Protein AF-J9FQS6-F1 (afdb_monomer_lite)

Secondary structure (DSSP, 8-state):
-----HHHHHHHHGGGG-SSEEEEEEESGGGSTT----S--EEEEEES-THHHHTTHHHHHHTT-EE-TTTTSTT---EE-STT---

pLDDT: mean 76.96, std 19.02, range [24.17, 95.81]

Structure (mmCIF, N/CA/C/O backbone):
data_AF-J9FQS6-F1
#
_entry.id   AF-J9FQS6-F1
#
loop_
_atom_site.group_PDB
_atom_site.id
_atom_site.type_symbol
_atom_site.label_atom_id
_atom_site.label_alt_id
_atom_site.label_comp_id
_atom_site.label_asym_id
_atom_site.label_entity_id
_atom_site.label_seq_id
_atom_site.pdbx_PDB_ins_code
_atom_site.Cartn_x
_atom_site.Cartn_y
_atom_site.Cartn_z
_atom_site.occupancy
_atom_site.B_iso_or_equiv
_atom_site.auth_seq_id
_atom_site.auth_comp_id
_atom_site.auth_asym_id
_atom_site.auth_atom_id
_atom_site.pdbx_PDB_model_num
ATOM 1 N N . MET A 1 1 ? 13.321 -15.204 -9.657 1.00 25.89 1 MET A N 1
ATOM 2 C CA . MET A 1 1 ? 13.198 -15.021 -8.196 1.00 25.89 1 MET A CA 1
ATOM 3 C C . MET A 1 1 ? 11.797 -14.538 -7.902 1.00 25.89 1 MET A C 1
ATOM 5 O O . MET A 1 1 ? 11.408 -13.484 -8.384 1.00 25.89 1 MET A O 1
ATOM 9 N N . VAL A 1 2 ? 11.012 -15.357 -7.210 1.00 24.17 2 VAL A N 1
ATOM 10 C CA . VAL A 1 2 ? 9.627 -15.048 -6.859 1.00 24.17 2 VAL A CA 1
ATOM 11 C C . VAL A 1 2 ? 9.681 -13.993 -5.757 1.00 24.17 2 VAL A C 1
ATOM 13 O O . VAL A 1 2 ? 9.959 -14.333 -4.606 1.00 24.17 2 VAL A O 1
ATOM 16 N N . SER A 1 3 ? 9.495 -12.716 -6.105 1.00 27.00 3 SER A N 1
ATOM 17 C CA . SER A 1 3 ? 9.254 -11.662 -5.116 1.00 27.00 3 SER A CA 1
ATOM 18 C C . SER A 1 3 ? 7.963 -12.015 -4.392 1.00 27.00 3 SER A C 1
ATOM 20 O O . SER A 1 3 ? 6.869 -11.687 -4.843 1.00 27.00 3 SER A O 1
ATOM 22 N N . HIS A 1 4 ? 8.099 -12.762 -3.297 1.00 29.67 4 HIS A N 1
ATOM 23 C CA . HIS A 1 4 ? 7.028 -13.031 -2.357 1.00 29.67 4 HIS A CA 1
ATOM 24 C C . HIS A 1 4 ? 6.495 -11.672 -1.925 1.00 29.67 4 HIS A C 1
ATOM 26 O O . HIS A 1 4 ? 7.195 -10.878 -1.293 1.00 29.67 4 HIS A O 1
ATOM 32 N N . CYS A 1 5 ? 5.294 -11.354 -2.390 1.00 34.31 5 CYS A N 1
ATOM 33 C CA . CYS A 1 5 ? 4.710 -10.049 -2.199 1.00 34.31 5 CYS A CA 1
ATOM 34 C C . CYS A 1 5 ? 4.377 -9.869 -0.715 1.00 34.31 5 CYS A C 1
ATOM 36 O O . CYS A 1 5 ? 3.347 -10.341 -0.236 1.00 34.31 5 CYS A O 1
ATOM 38 N N . LYS A 1 6 ? 5.261 -9.186 0.018 1.00 36.47 6 LYS A N 1
ATOM 39 C CA . LYS A 1 6 ? 5.068 -8.908 1.445 1.00 36.47 6 LYS A CA 1
ATOM 40 C C . LYS A 1 6 ? 3.809 -8.065 1.702 1.00 36.47 6 LYS A C 1
ATOM 42 O O . LYS A 1 6 ? 3.199 -8.265 2.738 1.00 36.47 6 LYS A O 1
ATOM 47 N N . ILE A 1 7 ? 3.338 -7.254 0.737 1.00 48.97 7 ILE A N 1
ATOM 48 C CA . ILE A 1 7 ? 2.024 -6.570 0.805 1.00 48.97 7 ILE A CA 1
ATOM 49 C C . ILE A 1 7 ? 0.885 -7.582 0.917 1.00 48.97 7 ILE A C 1
ATOM 51 O O . ILE A 1 7 ? -0.034 -7.364 1.693 1.00 48.97 7 ILE A O 1
ATOM 55 N N . ILE A 1 8 ? 0.931 -8.689 0.165 1.00 46.97 8 ILE A N 1
ATOM 56 C CA . ILE A 1 8 ? -0.103 -9.726 0.236 1.00 46.97 8 ILE A CA 1
ATOM 57 C C . ILE A 1 8 ? -0.048 -10.426 1.595 1.00 46.97 8 ILE A C 1
ATOM 59 O O . ILE A 1 8 ? -1.099 -10.749 2.129 1.00 46.97 8 ILE A O 1
ATOM 63 N N . GLU A 1 9 ? 1.128 -10.635 2.191 1.00 47.84 9 GLU A N 1
ATOM 64 C CA . GLU A 1 9 ? 1.219 -11.169 3.557 1.00 47.84 9 GLU A CA 1
ATOM 65 C C . GLU A 1 9 ? 0.716 -10.185 4.618 1.00 47.84 9 GLU A C 1
ATOM 67 O O . GLU A 1 9 ? -0.020 -10.612 5.501 1.00 47.84 9 GLU A O 1
ATOM 72 N N . SER A 1 10 ? 1.017 -8.886 4.520 1.00 51.28 10 SER A N 1
ATOM 73 C CA . SER A 1 10 ? 0.446 -7.856 5.403 1.00 51.28 10 SER A CA 1
ATOM 74 C C . SER A 1 10 ? -1.069 -7.734 5.224 1.00 51.28 10 SER A C 1
ATOM 76 O O . SER A 1 10 ? -1.817 -7.732 6.195 1.00 51.28 10 SER A O 1
ATOM 78 N N . ALA A 1 11 ? -1.551 -7.738 3.979 1.00 52.38 11 ALA A N 1
ATOM 79 C CA . ALA A 1 11 ? -2.976 -7.729 3.662 1.00 52.38 11 ALA A CA 1
ATOM 80 C C . ALA A 1 11 ? -3.681 -9.026 4.086 1.00 52.38 11 ALA A C 1
ATOM 82 O O . ALA A 1 11 ? -4.846 -9.009 4.471 1.00 52.38 11 ALA A O 1
ATOM 83 N N . ARG A 1 12 ? -2.967 -10.157 4.087 1.00 55.88 12 ARG A N 1
ATOM 84 C CA . ARG A 1 12 ? -3.422 -11.416 4.687 1.00 55.88 12 ARG A CA 1
ATOM 85 C C . ARG A 1 12 ? -3.291 -11.423 6.212 1.00 55.88 12 ARG A C 1
ATOM 87 O O . ARG A 1 12 ? -4.015 -12.184 6.830 1.00 55.88 12 ARG A O 1
ATOM 94 N N . ARG A 1 13 ? -2.449 -10.601 6.844 1.00 57.09 13 ARG A N 1
ATOM 95 C CA . ARG A 1 13 ? -2.438 -10.405 8.308 1.00 57.09 13 ARG A CA 1
ATOM 96 C C . ARG A 1 13 ? -3.575 -9.502 8.775 1.00 57.09 13 ARG A C 1
ATOM 98 O O . ARG A 1 13 ? -4.187 -9.833 9.784 1.00 57.09 13 ARG A O 1
ATOM 105 N N . MET A 1 14 ? -4.009 -8.535 7.957 1.00 54.94 14 MET A N 1
ATOM 106 C CA . MET A 1 14 ? -5.326 -7.889 8.127 1.00 54.94 14 MET A CA 1
ATOM 107 C C . MET A 1 14 ? -6.487 -8.912 8.113 1.00 54.94 14 MET A C 1
ATOM 109 O O . MET A 1 14 ? -7.585 -8.626 8.582 1.00 54.94 14 MET A O 1
ATOM 113 N N . ARG A 1 15 ? -6.266 -10.140 7.616 1.00 49.62 15 ARG A N 1
ATOM 114 C CA . ARG A 1 15 ? -7.239 -11.245 7.673 1.00 49.62 15 ARG A CA 1
ATOM 115 C C . ARG A 1 15 ? -7.308 -11.935 9.041 1.00 49.62 15 ARG A C 1
ATOM 117 O O . ARG A 1 15 ? -8.308 -12.598 9.287 1.00 49.62 15 ARG A O 1
ATOM 124 N N . ASN A 1 16 ? -6.335 -11.762 9.942 1.00 46.16 16 ASN A N 1
ATOM 125 C CA . ASN A 1 16 ? -6.405 -12.319 11.305 1.00 46.16 16 ASN A CA 1
ATOM 126 C C . ASN A 1 16 ? -7.348 -11.542 12.248 1.00 46.16 16 ASN A C 1
ATOM 128 O O . ASN A 1 16 ? -7.513 -11.947 13.394 1.00 46.16 16 ASN A O 1
ATOM 132 N N . GLY A 1 17 ? -8.016 -10.493 11.750 1.00 47.91 17 GLY A N 1
ATOM 133 C CA . GLY A 1 17 ? -9.226 -9.905 12.342 1.00 47.91 17 GLY A CA 1
ATOM 134 C C . GLY A 1 17 ? -10.513 -10.164 11.544 1.00 47.91 17 GLY A C 1
ATOM 135 O O . GLY A 1 17 ? -11.566 -9.711 11.965 1.00 47.91 17 GLY A O 1
ATOM 136 N N . GLY A 1 18 ? -10.433 -10.892 10.419 1.00 53.78 18 GLY A N 1
ATOM 137 C CA . GLY A 1 18 ? -11.566 -11.292 9.579 1.00 53.78 18 GLY A CA 1
ATOM 138 C C . GLY A 1 18 ? -12.266 -10.136 8.847 1.00 53.78 18 GLY A C 1
ATOM 139 O O . GLY A 1 18 ? -12.832 -9.244 9.451 1.00 53.78 18 GLY A O 1
ATOM 140 N N . GLU A 1 19 ? -12.310 -10.202 7.515 1.00 68.44 19 GLU A N 1
ATOM 141 C CA . GLU A 1 19 ? -13.240 -9.469 6.629 1.00 68.44 19 GLU A CA 1
ATOM 142 C C . GLU A 1 19 ? -12.898 -8.068 6.105 1.00 68.44 19 GLU A C 1
ATOM 144 O O . GLU A 1 19 ? -13.579 -7.641 5.169 1.00 68.44 19 GLU A O 1
ATOM 149 N N . ASN A 1 20 ? -11.891 -7.343 6.605 1.00 78.50 20 ASN A N 1
ATOM 150 C CA . ASN A 1 20 ? -11.715 -5.978 6.093 1.00 78.50 20 ASN A CA 1
ATOM 151 C C . ASN A 1 20 ? -11.225 -5.939 4.632 1.00 78.50 20 ASN A C 1
ATOM 153 O O . ASN A 1 20 ? -11.669 -5.086 3.879 1.00 78.50 20 ASN A O 1
ATOM 157 N N . CYS A 1 21 ? -10.358 -6.859 4.192 1.00 82.25 21 CYS A N 1
ATOM 158 C CA . CYS A 1 21 ? -9.873 -6.894 2.806 1.00 82.25 21 CYS A CA 1
ATOM 159 C C . CYS A 1 21 ? -10.828 -7.681 1.893 1.00 82.25 21 CYS A C 1
ATOM 161 O O . CYS A 1 21 ? -10.987 -8.892 2.048 1.00 82.25 21 CYS A O 1
ATOM 163 N N . LEU A 1 22 ? -11.441 -6.985 0.933 1.00 83.44 22 LEU A N 1
ATOM 164 C CA . LEU A 1 22 ? -12.425 -7.525 -0.009 1.00 83.44 22 LEU A CA 1
ATOM 165 C C . LEU A 1 22 ? -11.777 -8.111 -1.265 1.00 83.44 22 LEU A C 1
ATOM 167 O O . LEU A 1 22 ? -12.203 -9.146 -1.770 1.00 83.44 22 LEU A O 1
ATOM 171 N N . ALA A 1 23 ? -10.759 -7.429 -1.785 1.00 84.06 23 ALA A N 1
ATOM 172 C CA . ALA A 1 23 ? -10.068 -7.809 -3.009 1.00 84.06 23 ALA A CA 1
ATOM 173 C C . ALA A 1 23 ? -8.659 -7.216 -3.032 1.00 84.06 23 ALA A C 1
ATOM 175 O O . ALA A 1 23 ? -8.368 -6.248 -2.331 1.00 84.06 23 ALA A O 1
ATOM 176 N N . ILE A 1 24 ? -7.792 -7.774 -3.873 1.00 84.62 24 ILE A N 1
ATOM 177 C CA . ILE A 1 24 ? -6.472 -7.214 -4.166 1.00 84.62 24 ILE A CA 1
ATOM 178 C C . ILE A 1 24 ? -6.293 -7.233 -5.678 1.00 84.62 24 ILE A C 1
ATOM 180 O O . ILE A 1 24 ? -6.396 -8.291 -6.297 1.00 84.62 24 ILE A O 1
ATOM 184 N N . TYR A 1 25 ? -5.995 -6.072 -6.254 1.00 86.19 25 TYR A N 1
ATOM 185 C CA . TYR A 1 25 ? -5.727 -5.928 -7.681 1.00 86.19 25 TYR A CA 1
ATOM 186 C C . TYR A 1 25 ? -4.247 -5.649 -7.925 1.00 86.19 25 TYR A C 1
ATOM 188 O O . TYR A 1 25 ? -3.650 -4.812 -7.246 1.0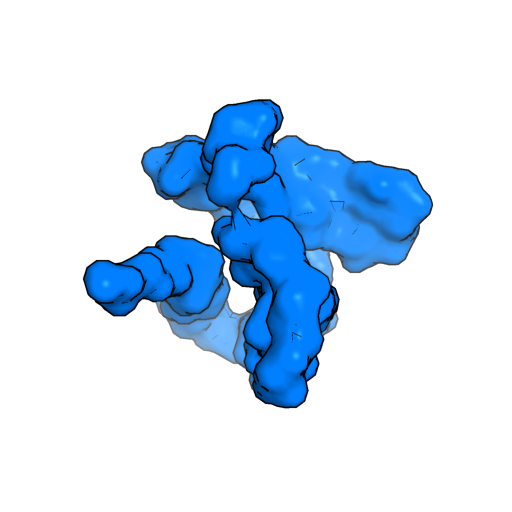0 86.19 25 TYR A O 1
ATOM 196 N N . HIS A 1 26 ? -3.669 -6.329 -8.916 1.00 90.94 26 HIS A N 1
ATOM 197 C CA . HIS A 1 26 ? -2.403 -5.914 -9.515 1.00 90.94 26 HIS A CA 1
ATOM 198 C C . HIS A 1 26 ? -2.704 -4.805 -10.516 1.00 90.94 26 HIS A C 1
ATOM 200 O O . HIS A 1 26 ? -3.458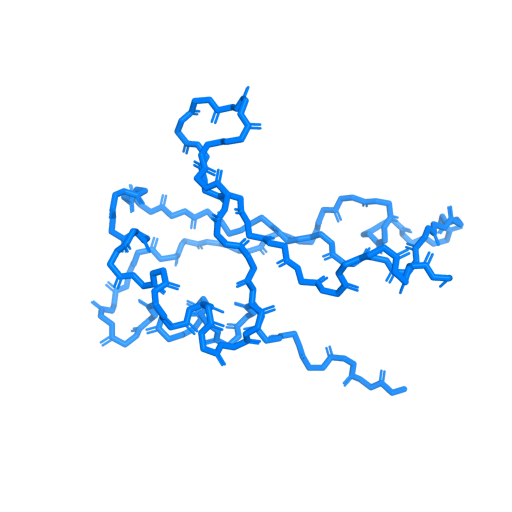 -5.015 -11.464 1.00 90.94 26 HIS A O 1
ATOM 206 N N . ILE A 1 27 ? -2.166 -3.618 -10.254 1.00 90.88 27 ILE A N 1
ATOM 207 C CA . ILE A 1 27 ? -2.357 -2.425 -11.078 1.00 90.88 27 ILE A CA 1
ATOM 208 C C . ILE A 1 27 ? -1.001 -1.914 -11.585 1.00 90.88 27 ILE A C 1
ATOM 210 O O . ILE A 1 27 ? 0.039 -2.525 -11.342 1.00 90.88 27 ILE A O 1
ATOM 214 N N . GLY A 1 28 ? -1.013 -0.795 -12.308 1.00 91.31 28 GLY A N 1
ATOM 215 C CA . GLY A 1 28 ? 0.199 -0.207 -12.874 1.00 91.31 28 GLY A CA 1
ATOM 216 C C . GLY A 1 28 ? 0.722 -0.971 -14.092 1.00 91.31 28 GLY A C 1
ATOM 217 O O . GLY A 1 28 ? 0.147 -1.962 -14.544 1.00 91.31 28 GLY A O 1
ATOM 218 N N . SER A 1 29 ? 1.828 -0.489 -14.657 1.00 93.06 29 SER A N 1
ATOM 219 C CA . SER A 1 29 ? 2.347 -1.005 -15.928 1.00 93.06 29 SER A CA 1
ATOM 220 C C . SER A 1 29 ? 2.782 -2.470 -15.849 1.00 93.06 29 SER A C 1
ATOM 222 O O . SER A 1 29 ? 2.665 -3.192 -16.835 1.00 93.06 29 SER A O 1
ATOM 224 N N . THR A 1 30 ? 3.227 -2.943 -14.679 1.00 93.31 30 THR A N 1
ATOM 225 C CA . THR A 1 30 ? 3.633 -4.346 -14.494 1.00 93.31 30 THR A CA 1
ATOM 226 C C . THR A 1 30 ? 2.462 -5.330 -14.499 1.00 93.31 30 THR A C 1
ATOM 228 O O . THR A 1 30 ? 2.693 -6.526 -14.666 1.00 93.31 30 THR A O 1
ATOM 231 N N . ALA A 1 31 ? 1.217 -4.859 -14.365 1.00 93.50 31 ALA A N 1
ATOM 232 C CA . ALA A 1 31 ? 0.018 -5.687 -14.517 1.00 93.50 31 ALA A CA 1
ATOM 233 C C . ALA A 1 31 ? -0.336 -5.962 -15.990 1.00 93.50 31 ALA A C 1
ATOM 235 O O . ALA A 1 31 ? -1.114 -6.869 -16.291 1.00 93.50 31 ALA A O 1
ATOM 236 N N . VAL A 1 32 ? 0.233 -5.194 -16.926 1.00 95.81 32 VAL A N 1
ATOM 237 C CA . VAL A 1 32 ? -0.046 -5.320 -18.358 1.00 95.81 32 VAL A CA 1
ATOM 238 C C . VAL A 1 32 ? 0.968 -6.263 -18.997 1.00 95.81 32 VAL A C 1
ATOM 240 O O . VAL A 1 32 ? 2.153 -5.956 -19.130 1.00 95.81 32 VAL A O 1
ATOM 243 N N . LYS A 1 33 ? 0.498 -7.434 -19.434 1.00 94.19 33 LYS A N 1
ATOM 244 C CA . LYS A 1 33 ? 1.348 -8.434 -20.087 1.00 94.19 33 LYS A CA 1
ATOM 245 C C . LYS A 1 33 ? 1.995 -7.857 -21.353 1.00 94.19 33 LYS A C 1
ATOM 247 O O . LYS A 1 33 ? 1.300 -7.404 -22.254 1.00 94.19 33 LYS A O 1
ATOM 252 N N . GLY A 1 34 ? 3.323 -7.944 -21.433 1.00 93.56 34 GLY A N 1
ATOM 253 C CA . GLY A 1 34 ? 4.100 -7.502 -22.597 1.00 93.56 34 GLY A CA 1
ATOM 254 C C . GLY A 1 34 ? 4.424 -6.006 -22.628 1.00 93.56 34 GLY A C 1
ATOM 255 O O . GLY A 1 34 ? 5.103 -5.567 -23.552 1.00 93.56 34 GLY A O 1
ATOM 256 N N . LEU A 1 35 ? 3.991 -5.228 -21.631 1.00 95.19 35 LEU A N 1
ATOM 257 C CA . LEU A 1 35 ? 4.362 -3.822 -21.515 1.00 95.19 35 LEU A CA 1
ATOM 258 C C . LEU A 1 35 ? 5.740 -3.687 -20.858 1.00 95.19 35 LEU A C 1
ATOM 260 O O . LEU A 1 35 ? 5.991 -4.249 -19.792 1.00 95.19 35 LEU A O 1
ATOM 264 N N . TRP A 1 36 ? 6.631 -2.915 -21.479 1.00 93.44 36 TRP A N 1
ATOM 265 C CA . TRP A 1 36 ? 7.908 -2.566 -20.863 1.00 93.44 36 TRP A CA 1
ATOM 266 C C . TRP A 1 36 ? 7.666 -1.547 -19.746 1.00 93.44 36 TRP A C 1
ATOM 268 O O . TRP A 1 36 ? 7.076 -0.489 -19.969 1.00 93.44 36 TRP A O 1
ATOM 278 N N . ALA A 1 37 ? 8.081 -1.884 -18.531 1.00 91.25 37 ALA A N 1
ATOM 279 C CA . ALA A 1 37 ? 7.771 -1.126 -17.331 1.00 91.25 37 ALA A CA 1
ATOM 280 C C . ALA A 1 37 ? 8.965 -1.131 -16.378 1.00 91.25 37 ALA A C 1
ATOM 282 O O . ALA A 1 37 ? 9.760 -2.071 -16.373 1.00 91.25 37 ALA A O 1
ATOM 283 N N . LYS A 1 38 ? 9.048 -0.111 -15.518 1.00 87.44 38 LYS A N 1
ATOM 284 C CA . LYS A 1 38 ? 9.936 -0.167 -14.351 1.00 87.44 38 LYS A CA 1
ATOM 285 C C . LYS A 1 38 ? 9.575 -1.405 -13.515 1.00 87.44 38 LYS A C 1
ATOM 287 O O . LYS A 1 38 ? 8.382 -1.706 -13.415 1.00 87.44 38 LYS A O 1
ATOM 292 N N . PRO A 1 39 ? 10.541 -2.098 -12.887 1.00 87.38 39 PRO A N 1
ATOM 293 C CA . PRO A 1 39 ? 10.285 -3.316 -12.115 1.00 87.38 39 PRO A CA 1
ATOM 294 C C . PRO A 1 39 ? 9.668 -3.009 -10.736 1.00 87.38 39 PRO A C 1
ATOM 296 O O . PRO A 1 39 ? 10.181 -3.400 -9.690 1.00 87.38 39 PRO A O 1
ATOM 299 N N . ILE A 1 40 ? 8.548 -2.288 -10.739 1.00 87.50 40 ILE A N 1
ATOM 300 C CA . ILE A 1 40 ? 7.792 -1.847 -9.569 1.00 87.50 40 ILE A CA 1
ATOM 301 C C . ILE A 1 40 ? 6.431 -2.540 -9.615 1.00 87.50 40 ILE A C 1
ATOM 303 O O . ILE A 1 40 ? 5.721 -2.483 -10.620 1.00 87.50 40 ILE A O 1
ATOM 307 N N . ILE A 1 41 ? 6.076 -3.230 -8.534 1.00 88.69 41 ILE A N 1
ATOM 308 C CA . ILE A 1 41 ? 4.784 -3.905 -8.413 1.00 88.69 41 ILE A C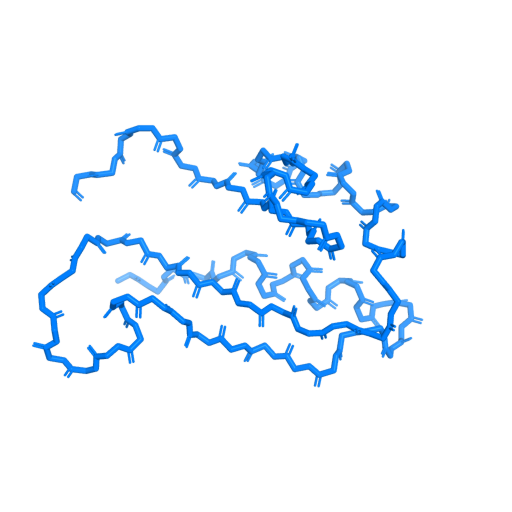A 1
ATOM 309 C C . ILE A 1 41 ? 3.831 -3.001 -7.640 1.00 88.69 41 ILE A C 1
ATOM 311 O O . ILE A 1 41 ? 4.026 -2.784 -6.444 1.00 88.69 41 ILE A O 1
ATOM 315 N N . ASP A 1 42 ? 2.789 -2.525 -8.316 1.00 88.56 42 ASP A N 1
ATOM 316 C CA . ASP A 1 42 ? 1.725 -1.734 -7.709 1.00 88.56 42 ASP A CA 1
ATOM 317 C C . ASP A 1 42 ? 0.538 -2.637 -7.355 1.00 88.56 42 ASP A C 1
ATOM 319 O O . ASP A 1 42 ? -0.008 -3.355 -8.197 1.00 88.56 42 ASP A O 1
ATOM 323 N N . LEU A 1 43 ? 0.118 -2.604 -6.093 1.00 88.56 43 LEU A N 1
ATOM 324 C CA . LEU A 1 43 ? -1.048 -3.343 -5.619 1.00 88.56 43 LEU A CA 1
ATOM 325 C C . LEU A 1 43 ? -2.088 -2.395 -5.046 1.00 88.56 43 LEU A C 1
ATOM 327 O O . LEU A 1 43 ? -1.754 -1.448 -4.338 1.00 88.56 43 LEU A O 1
ATOM 331 N N . MET A 1 44 ? -3.354 -2.714 -5.298 1.00 89.25 44 MET A N 1
ATOM 332 C CA . MET A 1 44 ? -4.504 -1.992 -4.767 1.00 89.25 44 MET A CA 1
ATOM 333 C C . MET A 1 44 ? -5.414 -2.951 -3.994 1.00 89.25 44 MET A C 1
ATOM 335 O O . MET A 1 44 ? -6.290 -3.592 -4.585 1.00 89.25 44 MET A O 1
ATOM 339 N N . PRO A 1 45 ? -5.201 -3.092 -2.675 1.00 87.12 45 PRO A N 1
ATOM 340 C CA . PRO A 1 45 ? -6.166 -3.727 -1.793 1.00 87.12 45 PRO A CA 1
ATOM 341 C C . PRO A 1 45 ? -7.429 -2.868 -1.684 1.00 87.12 45 PRO A C 1
ATOM 343 O O . PRO A 1 45 ? -7.351 -1.668 -1.431 1.00 87.12 45 PRO A O 1
ATOM 346 N N . VAL A 1 46 ? -8.592 -3.491 -1.845 1.00 86.00 46 VAL A N 1
ATOM 347 C CA . VAL A 1 46 ? -9.893 -2.885 -1.546 1.00 86.00 46 VAL A CA 1
ATOM 348 C C . VAL A 1 46 ? -10.327 -3.358 -0.171 1.00 86.00 46 VAL A C 1
ATOM 350 O O . VAL A 1 46 ? -10.287 -4.559 0.113 1.00 86.00 46 VAL A O 1
ATOM 353 N N . VAL A 1 47 ? -10.736 -2.416 0.676 1.00 84.62 47 VAL A N 1
ATOM 354 C CA . VAL A 1 47 ? -11.125 -2.680 2.062 1.00 84.62 47 VAL A CA 1
ATOM 355 C C . VAL A 1 47 ? -12.540 -2.187 2.368 1.00 84.62 47 VAL A C 1
ATOM 357 O O . VAL A 1 47 ? -13.025 -1.282 1.693 1.00 84.62 47 VAL A O 1
ATOM 360 N N . LYS A 1 48 ? -13.200 -2.779 3.371 1.00 85.19 48 LYS A N 1
ATOM 361 C CA . LYS A 1 48 ? -14.518 -2.344 3.863 1.00 85.19 48 LYS A CA 1
ATOM 362 C C . LYS A 1 48 ? -14.424 -1.007 4.605 1.00 85.19 48 LYS A C 1
ATOM 364 O O . LYS A 1 48 ? -15.243 -0.128 4.376 1.00 85.19 48 LYS A O 1
ATOM 369 N N . GLU A 1 49 ? -13.422 -0.863 5.470 1.00 85.06 49 GLU A N 1
ATOM 370 C CA . GLU A 1 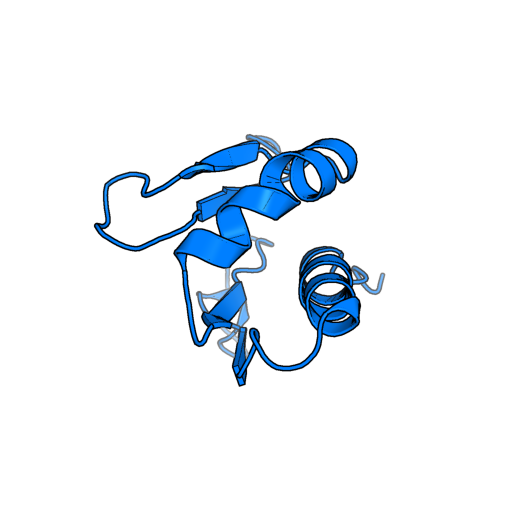49 ? -13.200 0.304 6.325 1.00 85.06 49 GLU A CA 1
ATOM 371 C C . GLU A 1 49 ? -11.730 0.731 6.262 1.00 85.06 49 GLU A C 1
ATOM 373 O O . GLU A 1 49 ? -10.837 0.026 6.746 1.00 85.06 49 GLU A O 1
ATOM 378 N N . ILE A 1 50 ? -11.473 1.904 5.680 1.00 84.56 50 ILE A N 1
ATOM 379 C CA . ILE A 1 50 ? -10.110 2.405 5.474 1.00 84.56 50 ILE A CA 1
ATOM 380 C C . ILE A 1 50 ? -9.421 2.765 6.792 1.00 84.56 50 ILE A C 1
ATOM 382 O O . ILE A 1 50 ? -8.227 2.524 6.927 1.00 84.56 50 ILE A O 1
ATOM 386 N N . LYS A 1 51 ? -10.160 3.262 7.794 1.00 85.31 51 LYS A N 1
ATOM 387 C CA . LYS A 1 51 ? -9.574 3.659 9.088 1.00 85.31 51 LYS A CA 1
ATOM 388 C C . LYS A 1 51 ? -8.989 2.480 9.856 1.00 85.31 51 LYS A C 1
ATOM 390 O O . LYS A 1 51 ? -8.063 2.644 10.637 1.00 85.31 51 LYS A O 1
ATOM 395 N N . SER A 1 52 ? -9.507 1.277 9.621 1.00 82.56 52 SER A N 1
ATOM 396 C CA . SER A 1 52 ? -8.955 0.059 10.219 1.00 82.56 52 SER A CA 1
ATOM 397 C C . SER A 1 52 ? -7.644 -0.396 9.569 1.00 82.56 52 SER A C 1
ATOM 399 O O . SER A 1 52 ? -7.041 -1.353 10.029 1.00 82.56 52 SER A O 1
ATOM 401 N N . VAL A 1 53 ? -7.177 0.271 8.510 1.00 83.75 53 VAL A N 1
ATOM 402 C CA . VAL A 1 53 ? -5.824 0.054 7.982 1.00 83.75 53 VAL A CA 1
ATOM 403 C C . VAL A 1 53 ? -4.790 0.782 8.849 1.00 83.75 53 VAL A C 1
ATOM 405 O O . VAL A 1 53 ? -3.679 0.285 9.013 1.00 83.75 53 VAL A O 1
ATOM 408 N N . ASP A 1 54 ? -5.176 1.900 9.469 1.00 85.31 54 ASP A N 1
ATOM 409 C CA . ASP A 1 54 ? -4.281 2.784 10.231 1.00 85.31 54 ASP A CA 1
ATOM 410 C C . ASP A 1 54 ? -3.677 2.070 11.453 1.00 85.31 54 ASP A C 1
ATOM 412 O O . ASP A 1 54 ? -2.516 2.273 11.797 1.00 85.31 54 ASP A O 1
ATOM 416 N N . ILE A 1 55 ? -4.420 1.141 12.069 1.00 84.69 55 ILE A N 1
ATOM 417 C CA . ILE A 1 55 ? -3.933 0.354 13.219 1.00 84.69 55 ILE A CA 1
ATOM 418 C C . ILE A 1 55 ? -2.760 -0.573 12.865 1.00 84.69 55 ILE A C 1
ATOM 420 O O . ILE A 1 55 ? -2.050 -1.024 13.759 1.00 84.69 55 ILE A O 1
ATOM 424 N N . HIS A 1 56 ? -2.559 -0.864 11.578 1.00 82.75 56 HIS A N 1
ATOM 425 C CA . HIS A 1 56 ? -1.508 -1.754 11.096 1.00 82.75 56 HIS A CA 1
ATOM 426 C C . HIS A 1 56 ? -0.281 -0.996 10.569 1.00 82.75 56 HIS A C 1
ATOM 428 O O . HIS A 1 56 ? 0.658 -1.640 10.099 1.00 82.75 56 HIS A O 1
ATOM 434 N N . GLU A 1 57 ? -0.241 0.342 10.636 1.00 86.44 57 GLU A N 1
ATOM 435 C CA . GLU A 1 57 ? 0.884 1.136 10.111 1.00 86.44 57 GLU A CA 1
ATOM 436 C C . GLU A 1 57 ? 2.234 0.675 10.676 1.00 86.44 57 GLU A C 1
ATOM 438 O O . GLU A 1 57 ? 3.163 0.440 9.908 1.00 86.44 57 GLU A O 1
ATOM 443 N N . GLN A 1 58 ? 2.315 0.419 11.984 1.00 88.06 58 GLN A N 1
ATOM 444 C CA . GLN A 1 58 ? 3.537 -0.070 12.637 1.00 88.06 58 GLN A CA 1
ATOM 445 C C . GLN A 1 58 ? 3.989 -1.440 12.109 1.00 88.06 58 GLN A C 1
ATOM 447 O O . GLN A 1 58 ? 5.184 -1.710 11.992 1.00 88.06 58 GLN A O 1
ATOM 452 N N . GLU A 1 59 ? 3.048 -2.320 11.759 1.00 84.06 59 GLU A N 1
ATOM 453 C CA . GLU A 1 59 ? 3.374 -3.616 11.159 1.00 84.06 59 GLU A CA 1
ATOM 454 C C . GLU A 1 59 ? 3.936 -3.440 9.744 1.00 84.06 59 GLU A C 1
ATOM 456 O O . GLU A 1 59 ? 4.897 -4.113 9.360 1.00 84.06 59 GLU A O 1
ATOM 461 N N . PHE A 1 60 ? 3.359 -2.526 8.960 1.00 84.25 60 PHE A N 1
ATOM 462 C CA . PHE A 1 60 ? 3.869 -2.181 7.636 1.00 84.25 60 PHE A CA 1
ATOM 463 C C . PHE A 1 60 ? 5.266 -1.552 7.722 1.00 84.25 60 PHE A C 1
ATOM 465 O O . PHE A 1 60 ? 6.160 -1.956 6.972 1.00 84.25 60 PHE A O 1
ATOM 472 N N . GLU A 1 61 ? 5.496 -0.650 8.672 1.00 88.69 61 GLU A N 1
ATOM 473 C CA . GLU A 1 61 ? 6.810 -0.055 8.937 1.00 88.69 61 GLU A CA 1
ATOM 474 C C . GLU A 1 61 ? 7.847 -1.104 9.343 1.00 88.69 61 GLU A C 1
ATOM 476 O O . GLU A 1 61 ? 8.937 -1.147 8.769 1.00 88.69 61 GLU A O 1
ATOM 481 N N . ALA A 1 62 ? 7.495 -2.033 10.237 1.00 88.12 62 ALA A N 1
ATOM 482 C CA . ALA A 1 62 ? 8.365 -3.146 10.627 1.00 88.12 62 ALA A CA 1
ATOM 483 C C . ALA A 1 62 ? 8.726 -4.065 9.442 1.00 88.12 62 ALA A C 1
ATOM 485 O O . ALA A 1 62 ? 9.785 -4.696 9.417 1.00 88.12 62 ALA A O 1
ATOM 486 N N . LEU A 1 63 ? 7.871 -4.123 8.417 1.00 83.75 63 LEU A N 1
ATOM 487 C CA . LEU A 1 63 ? 8.138 -4.827 7.162 1.00 83.75 63 LEU A CA 1
ATOM 488 C C . LEU A 1 63 ? 8.951 -3.995 6.156 1.00 83.75 63 LEU A C 1
ATOM 490 O O . LEU A 1 63 ? 9.278 -4.503 5.073 1.00 83.75 63 LEU A O 1
ATOM 494 N N . GLY A 1 64 ? 9.315 -2.761 6.502 1.00 87.94 64 GLY A N 1
ATOM 495 C CA . GLY A 1 64 ? 10.110 -1.833 5.702 1.00 87.94 64 GLY A CA 1
ATOM 496 C C . GLY A 1 64 ? 9.299 -1.037 4.682 1.00 87.94 64 GLY A C 1
ATOM 497 O O . GLY A 1 64 ? 9.857 -0.649 3.654 1.00 87.94 64 GLY A O 1
ATOM 498 N N . TYR A 1 65 ? 7.993 -0.869 4.903 1.00 87.56 65 TYR A N 1
ATOM 499 C CA . TYR A 1 65 ? 7.192 0.103 4.164 1.00 87.56 65 TYR A CA 1
ATOM 500 C C . TYR A 1 65 ? 7.293 1.480 4.814 1.00 87.56 65 TYR A C 1
ATOM 502 O O . TYR A 1 65 ? 7.422 1.611 6.022 1.00 87.56 65 TYR A O 1
ATOM 510 N N . GLU A 1 66 ? 7.186 2.505 3.990 1.00 90.44 66 GLU A N 1
ATOM 511 C CA . GLU A 1 66 ? 6.925 3.870 4.399 1.00 90.44 66 GLU A CA 1
ATOM 512 C C . GLU A 1 66 ? 5.418 4.128 4.268 1.00 90.44 66 GLU A C 1
ATOM 514 O O . GLU A 1 66 ? 4.860 4.023 3.166 1.00 90.44 66 GLU A O 1
ATOM 519 N N . CYS A 1 67 ? 4.765 4.439 5.387 1.00 91.00 67 CYS A N 1
ATOM 520 C CA . CYS A 1 67 ? 3.343 4.762 5.472 1.00 91.00 67 CYS A CA 1
ATOM 521 C C . CYS A 1 67 ? 3.146 6.254 5.167 1.00 91.00 67 CYS A C 1
ATOM 523 O O . CYS A 1 67 ? 3.536 7.116 5.946 1.00 91.00 67 CYS A O 1
ATOM 525 N N . LYS A 1 68 ? 2.567 6.585 4.007 1.00 90.44 68 LYS A N 1
ATOM 526 C CA . LYS A 1 68 ? 2.422 7.975 3.527 1.00 90.44 68 LYS A CA 1
ATOM 527 C C . LYS A 1 68 ? 1.008 8.545 3.697 1.00 90.44 68 LYS A C 1
ATOM 529 O O . LYS A 1 68 ? 0.717 9.626 3.179 1.00 90.44 68 LYS A O 1
ATOM 534 N N . GLY A 1 69 ? 0.115 7.820 4.373 1.00 89.44 69 GLY A N 1
ATOM 535 C CA . GLY A 1 69 ? -1.287 8.206 4.524 1.00 89.44 69 GLY A CA 1
ATOM 536 C C . GLY A 1 69 ? -1.979 8.407 3.169 1.00 89.44 69 GLY A C 1
ATOM 537 O O . GLY A 1 69 ? -1.799 7.621 2.239 1.00 89.44 69 GLY A O 1
ATOM 538 N N . GLU A 1 70 ? -2.762 9.475 3.036 1.00 87.50 70 GLU A N 1
ATOM 539 C CA . GLU A 1 70 ? -3.519 9.799 1.813 1.00 87.50 70 GLU A CA 1
ATOM 540 C C . GLU A 1 70 ? -2.631 10.153 0.612 1.00 87.50 70 GLU A C 1
ATOM 542 O O . GLU A 1 70 ? -2.929 9.817 -0.544 1.00 87.50 70 GLU A O 1
ATOM 547 N N . TYR A 1 71 ? -1.501 10.806 0.884 1.00 89.88 71 TYR A N 1
ATOM 548 C CA . TYR A 1 71 ? -0.506 11.201 -0.109 1.00 89.88 71 TYR A CA 1
ATOM 549 C C . TYR A 1 71 ? -1.110 11.918 -1.335 1.00 89.88 71 TYR A C 1
ATOM 551 O O . TYR A 1 71 ? -0.825 11.584 -2.484 1.00 89.88 71 TYR A O 1
ATOM 559 N N . GLY A 1 72 ? -2.015 12.870 -1.089 1.00 88.44 72 GLY A N 1
ATOM 560 C CA . GLY A 1 72 ? -2.671 13.668 -2.130 1.00 88.44 72 GLY A CA 1
ATOM 561 C C . GLY A 1 72 ? -3.951 13.067 -2.724 1.00 88.44 72 GLY A C 1
ATOM 562 O O . GLY A 1 72 ? -4.526 13.676 -3.620 1.00 88.44 72 GLY A O 1
ATOM 563 N N . ILE A 1 73 ? -4.420 11.909 -2.239 1.00 84.75 73 ILE A N 1
ATOM 564 C CA . ILE A 1 73 ? -5.723 11.339 -2.617 1.00 84.75 73 ILE A CA 1
ATOM 565 C C . ILE A 1 73 ? -6.526 11.037 -1.352 1.00 84.75 73 ILE A C 1
ATOM 567 O O . ILE A 1 73 ? -6.169 10.135 -0.591 1.00 84.75 73 ILE A O 1
ATOM 571 N N . ALA A 1 74 ? -7.619 11.777 -1.158 1.00 87.00 74 ALA A N 1
ATOM 572 C CA . ALA A 1 74 ? -8.501 11.630 -0.004 1.00 87.00 74 ALA A CA 1
ATOM 573 C C . ALA A 1 74 ? -9.014 10.187 0.134 1.00 87.00 74 ALA A C 1
ATOM 575 O O . ALA A 1 74 ? -9.416 9.564 -0.851 1.00 87.00 74 ALA A O 1
ATOM 576 N N . GLY A 1 75 ? -8.984 9.649 1.354 1.00 82.31 75 GLY A N 1
ATOM 577 C CA . GLY A 1 75 ? -9.440 8.287 1.640 1.00 82.31 75 GLY A CA 1
ATOM 578 C C . GLY A 1 75 ? -8.508 7.168 1.162 1.00 82.31 75 GLY A C 1
ATOM 579 O O . GLY A 1 75 ? -8.873 5.999 1.259 1.00 82.31 75 GLY A O 1
ATOM 580 N N . ARG A 1 76 ? -7.302 7.476 0.667 1.00 89.25 76 ARG A N 1
ATOM 581 C CA . ARG A 1 76 ? -6.279 6.466 0.355 1.00 89.25 76 ARG A CA 1
ATOM 582 C C . ARG A 1 76 ? -5.388 6.191 1.568 1.00 89.25 76 ARG A C 1
ATOM 584 O O . ARG A 1 76 ? -5.175 7.057 2.415 1.00 89.25 76 ARG A O 1
ATOM 591 N N . ARG A 1 77 ? -4.797 4.998 1.609 1.00 91.12 77 ARG A N 1
ATOM 592 C CA . ARG A 1 77 ? -3.570 4.725 2.366 1.00 91.12 77 ARG A CA 1
ATOM 593 C C . ARG A 1 77 ? -2.498 4.223 1.419 1.00 91.12 77 ARG A C 1
ATOM 595 O O . ARG A 1 77 ? -2.676 3.206 0.752 1.00 91.12 77 ARG A O 1
ATOM 602 N N . PHE A 1 78 ? -1.436 5.007 1.285 1.00 90.38 78 PHE A N 1
ATOM 603 C CA . PHE A 1 78 ? -0.346 4.742 0.367 1.00 90.38 78 PHE A CA 1
ATOM 604 C C . PHE A 1 78 ? 0.871 4.238 1.134 1.00 90.38 78 PHE A C 1
ATOM 606 O O . PHE A 1 78 ? 1.380 4.911 2.029 1.00 90.38 78 PHE A O 1
ATOM 613 N N . PHE A 1 79 ? 1.336 3.054 0.747 1.00 89.69 79 PHE A N 1
ATOM 614 C CA . PHE A 1 79 ? 2.486 2.386 1.339 1.00 89.69 79 PHE A CA 1
ATOM 615 C C . PHE A 1 79 ? 3.524 2.153 0.257 1.00 89.69 79 PHE A C 1
ATOM 617 O O . PHE A 1 79 ? 3.206 1.642 -0.818 1.0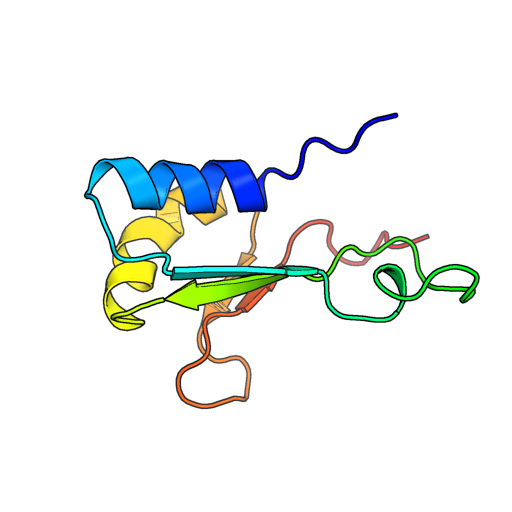0 89.69 79 PHE A O 1
ATOM 624 N N . MET A 1 80 ? 4.774 2.497 0.539 1.00 89.25 80 MET A N 1
ATOM 625 C CA . MET A 1 80 ? 5.857 2.375 -0.430 1.00 89.25 80 MET A CA 1
ATOM 626 C C . MET A 1 80 ? 7.044 1.647 0.178 1.00 89.25 80 MET A C 1
ATOM 628 O O . MET A 1 80 ? 7.381 1.860 1.331 1.00 89.25 80 MET A O 1
ATOM 632 N N . LYS A 1 81 ? 7.715 0.801 -0.600 1.00 86.75 8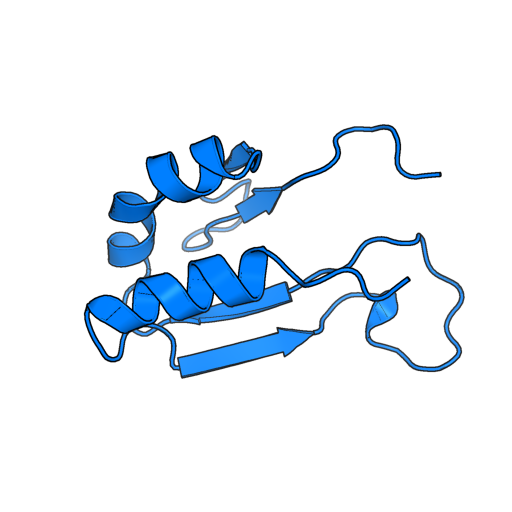1 LYS A N 1
ATOM 633 C CA . LYS A 1 81 ? 8.930 0.107 -0.169 1.00 86.75 81 LYS A CA 1
ATOM 634 C C . LYS A 1 81 ? 9.972 0.120 -1.280 1.00 86.75 81 LYS A C 1
ATOM 636 O O . LYS A 1 81 ? 9.617 0.029 -2.451 1.00 86.75 81 LYS A O 1
ATOM 641 N N . GLY A 1 82 ? 11.249 0.205 -0.906 1.00 82.31 82 GLY A N 1
ATOM 642 C CA . GLY A 1 82 ? 12.385 0.088 -1.831 1.00 82.31 82 GLY A CA 1
ATOM 643 C C . GLY A 1 82 ? 13.082 1.401 -2.205 1.00 82.31 82 GLY A C 1
ATOM 644 O O . GLY A 1 82 ? 14.165 1.341 -2.775 1.00 82.31 82 GLY A O 1
ATOM 645 N N . GLY A 1 83 ? 12.534 2.567 -1.836 1.00 72.69 83 GLY A N 1
ATOM 646 C CA . GLY A 1 83 ? 13.194 3.867 -2.051 1.00 72.69 83 GLY A CA 1
ATOM 647 C C . GLY A 1 83 ? 13.540 4.150 -3.520 1.00 72.69 83 GLY A C 1
ATOM 648 O O . GLY A 1 83 ? 12.894 3.615 -4.416 1.00 72.69 83 GLY A O 1
ATOM 649 N N . ASP A 1 84 ? 14.546 4.991 -3.772 1.00 66.25 84 ASP A N 1
ATOM 650 C CA . ASP A 1 84 ? 14.894 5.477 -5.121 1.00 66.25 84 ASP A CA 1
ATOM 651 C C . ASP A 1 84 ? 15.795 4.551 -5.944 1.00 66.25 84 ASP A C 1
ATOM 653 O O . ASP A 1 84 ? 15.968 4.771 -7.143 1.00 66.25 84 ASP A O 1
ATOM 657 N N . HIS A 1 85 ? 16.290 3.460 -5.356 1.00 58.88 85 HIS A N 1
ATOM 658 C CA . HIS A 1 85 ? 16.998 2.406 -6.088 1.00 58.88 85 HIS A CA 1
ATOM 659 C C . HIS A 1 85 ? 16.010 1.505 -6.841 1.00 58.88 85 HIS A C 1
ATOM 661 O O . HIS A 1 85 ? 15.843 0.324 -6.546 1.00 58.88 85 HIS A O 1
ATOM 667 N N . ARG A 1 86 ? 15.331 2.101 -7.821 1.00 60.78 86 ARG A N 1
ATOM 668 C CA . ARG A 1 86 ? 14.394 1.445 -8.735 1.00 60.78 86 ARG A CA 1
ATOM 669 C C . ARG A 1 86 ? 15.064 1.348 -10.111 1.00 60.78 86 ARG A C 1
ATOM 671 O O . ARG A 1 86 ? 14.718 2.117 -11.005 1.00 60.78 86 ARG A O 1
ATOM 678 N N . THR A 1 87 ? 16.089 0.502 -10.235 1.00 49.84 87 THR A N 1
ATOM 679 C CA . THR A 1 87 ? 16.782 0.233 -11.513 1.00 49.84 87 THR A CA 1
ATOM 680 C C . THR A 1 87 ? 15.951 -0.660 -12.412 1.00 49.84 87 THR A C 1
ATOM 682 O O . THR A 1 87 ? 15.446 -1.669 -11.871 1.00 49.84 87 THR A O 1
#

Foldseek 3Di:
DPPPPVVVVLVVVVCVVPAFFDDKDFDDQVNDPPGDDQPDTDMDTHTPDLVVVVVCCVVLVVVAWDFPQCVPNPSDTDIDHDPPPRD

Sequence (87 aa):
MVSHCKIIESARRMRNGGENCLAIYHIGSTAVKGLWAKPIIDLMPVVKEIKSVDIHEQEFEALGYECKGEYGIAGRRFFMKGGDHRT

Radius of gyration: 13.42 Å; chains: 1; bounding box: 32×29×36 Å

InterPro domains:
  IPR007344 GrpB/Dephospho-CoA kinase [PF04229] (19-85)
  IPR007344 GrpB/Dephospho-CoA kinase [PTHR34822] (18-85)
  IPR043519 Nucleotidyltransferase superfamily [G3DSA:3.30.460.10] (6-87)
  IPR043519 Nucleotidyltransferase superfamily [SSF81301] (17-87)

Organism: NCBI:txid749906